Protein AF-A0A067FCY7-F1 (afdb_monomer_lite)

Radius of gyration: 16.48 Å; chains: 1; bounding box: 35×31×39 Å

Secondary structure (DSSP, 8-state):
--------PPPPTTHHHHHHHHHHHTTSS-HHHHHHHHHTTSS-HHHHHHHTSTT-TT---TTTT-TTT-BTTBS--TTGGG-

Organism: Citrus sinensis (NCBI:txid2711)

Foldseek 3Di:
DDDPPDPPDDDDPPCVVCVVVVVVVVPPDDPVNVVVCPVVVVDPPVLVVQCPDPPCVPQPDPQLPDPVQHDPPDSDGPVNVVD

Sequence (83 aa):
MPKVKTNRVQNPEGWELIEPTLRELQKEISMELYEFCLDQGYAVRNLIAKGKQPGYERLCCLRCMQPHDHNFQMHECAECLRT

InterPro domains:
  IPR001748 Pre-mRNA-splicing factor BUD31 [PF01125] (26-74)
  IPR001748 Pre-mRNA-splicing factor BUD31 [PR00322] (30-55)
  IPR001748 Pre-mRNA-spli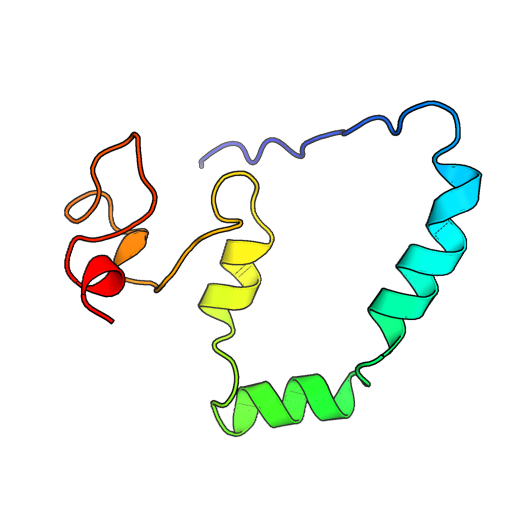cing factor BUD31 [PR00322] (56-81)
  IPR001748 Pre-mRNA-splicing factor BUD31 [PTHR19411] (26-76)

Structure (mmCIF, N/CA/C/O backbone):
data_AF-A0A067FCY7-F1
#
_entry.id   AF-A0A067FCY7-F1
#
loop_
_atom_site.group_PDB
_atom_site.id
_atom_site.type_symbol
_atom_site.label_atom_id
_atom_site.label_alt_id
_atom_site.label_comp_id
_atom_site.label_asym_id
_atom_site.label_entity_id
_atom_site.label_seq_id
_atom_site.pdbx_PDB_ins_code
_atom_site.Cartn_x
_atom_site.Cartn_y
_atom_site.Cartn_z
_atom_site.occupancy
_atom_site.B_iso_or_equiv
_atom_site.auth_seq_id
_atom_site.auth_comp_id
_atom_site.auth_asym_id
_atom_site.auth_atom_id
_atom_site.pdbx_PDB_model_num
ATOM 1 N N . MET A 1 1 ? 15.833 -22.007 -7.385 1.00 34.72 1 MET A N 1
ATOM 2 C CA . MET A 1 1 ? 15.125 -21.186 -6.374 1.00 34.72 1 MET A CA 1
ATOM 3 C C . MET A 1 1 ? 15.839 -19.844 -6.261 1.00 34.72 1 MET A C 1
ATOM 5 O O . MET A 1 1 ? 17.029 -19.857 -5.955 1.00 34.72 1 MET A O 1
ATOM 9 N N . PRO A 1 2 ? 15.197 -18.706 -6.574 1.00 42.22 2 PRO A N 1
ATOM 10 C CA . PRO A 1 2 ? 15.853 -17.406 -6.482 1.00 42.22 2 PRO A CA 1
ATOM 11 C C . PRO A 1 2 ? 16.038 -17.028 -5.007 1.00 42.22 2 PRO A C 1
ATOM 13 O O . PRO A 1 2 ? 15.098 -17.080 -4.217 1.00 42.22 2 PRO A O 1
ATOM 16 N N . LYS A 1 3 ? 17.275 -16.701 -4.620 1.00 38.72 3 LYS A N 1
ATOM 17 C CA . LYS A 1 3 ? 17.630 -16.341 -3.242 1.00 38.72 3 LYS A CA 1
ATOM 18 C C . LYS A 1 3 ? 16.993 -14.990 -2.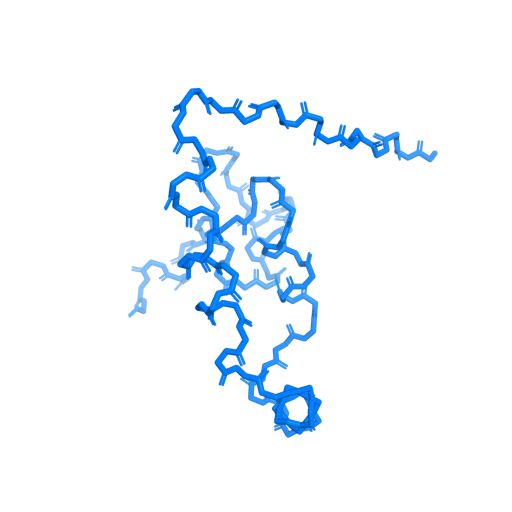903 1.00 38.72 3 LYS A C 1
ATOM 20 O O . LYS A 1 3 ? 17.453 -13.959 -3.388 1.00 38.72 3 LYS A O 1
ATOM 25 N N . VAL A 1 4 ? 15.940 -15.000 -2.087 1.00 50.19 4 VAL A N 1
ATOM 26 C CA . VAL A 1 4 ? 15.313 -13.783 -1.556 1.00 50.19 4 VAL A CA 1
ATOM 27 C C . VAL A 1 4 ? 16.318 -13.113 -0.621 1.00 50.19 4 VAL A C 1
ATOM 29 O O . VAL A 1 4 ? 16.570 -13.592 0.482 1.00 50.19 4 VAL A O 1
ATOM 32 N N . LYS A 1 5 ? 16.948 -12.029 -1.082 1.00 42.81 5 LYS A N 1
ATOM 33 C CA . LYS A 1 5 ? 17.787 -11.181 -0.232 1.00 42.81 5 LYS A CA 1
ATOM 34 C C . LYS A 1 5 ? 16.851 -10.353 0.644 1.00 42.81 5 LYS A C 1
ATOM 36 O O . LYS A 1 5 ? 16.210 -9.430 0.153 1.00 42.81 5 LYS A O 1
ATOM 41 N N . THR A 1 6 ? 16.740 -10.696 1.922 1.00 47.69 6 THR A N 1
ATOM 42 C CA . THR A 1 6 ? 16.090 -9.820 2.896 1.00 47.69 6 THR A CA 1
ATOM 43 C C . THR A 1 6 ? 16.985 -8.599 3.090 1.00 47.69 6 THR A C 1
ATOM 45 O O . THR A 1 6 ? 18.128 -8.709 3.533 1.00 47.69 6 THR A O 1
ATOM 48 N N . ASN A 1 7 ? 16.496 -7.436 2.661 1.00 45.44 7 ASN A N 1
ATOM 49 C CA . ASN A 1 7 ? 17.188 -6.168 2.831 1.00 45.44 7 ASN A CA 1
ATOM 50 C C . ASN A 1 7 ? 17.230 -5.849 4.335 1.00 45.44 7 ASN A C 1
ATOM 52 O O . ASN A 1 7 ? 16.208 -5.514 4.928 1.00 45.44 7 ASN A O 1
ATOM 56 N N . ARG A 1 8 ? 18.390 -6.037 4.974 1.00 51.62 8 ARG A N 1
ATOM 57 C CA . ARG A 1 8 ? 18.623 -5.658 6.373 1.00 51.62 8 ARG A CA 1
ATOM 58 C C . ARG A 1 8 ? 18.960 -4.169 6.403 1.00 51.62 8 ARG A C 1
ATOM 60 O O . ARG A 1 8 ? 20.119 -3.811 6.591 1.00 51.62 8 ARG A O 1
ATOM 67 N N . VAL A 1 9 ? 17.974 -3.319 6.125 1.00 62.69 9 VAL A N 1
ATOM 68 C CA . VAL A 1 9 ? 18.152 -1.867 6.236 1.00 62.69 9 VAL A CA 1
ATOM 69 C C . VAL A 1 9 ? 18.464 -1.562 7.699 1.00 62.69 9 VAL A C 1
ATOM 71 O O . VAL A 1 9 ? 17.677 -1.905 8.580 1.00 62.69 9 VAL A O 1
ATOM 74 N N . GLN A 1 10 ? 19.639 -0.991 7.964 1.00 56.72 10 GLN A N 1
ATOM 75 C CA . GLN A 1 10 ? 19.923 -0.392 9.262 1.00 56.72 10 GLN A CA 1
ATOM 76 C C . GLN A 1 10 ? 19.365 1.024 9.256 1.00 56.72 10 GLN A C 1
ATOM 78 O O . GLN A 1 10 ? 19.603 1.782 8.315 1.00 56.72 10 GLN A O 1
ATOM 83 N N . ASN A 1 11 ? 18.584 1.348 10.279 1.00 74.38 11 ASN A N 1
ATOM 84 C CA . ASN A 1 11 ? 17.946 2.649 10.372 1.00 74.38 11 ASN A CA 1
ATOM 85 C C . ASN A 1 11 ? 18.985 3.724 10.750 1.00 74.38 11 ASN A C 1
ATOM 87 O O . ASN A 1 11 ? 19.873 3.441 11.558 1.00 74.38 11 ASN A O 1
ATOM 91 N N . PRO A 1 12 ? 18.901 4.932 10.168 1.00 84.12 12 PRO A N 1
ATOM 92 C CA . PRO A 1 12 ? 19.821 6.030 10.460 1.00 84.12 12 PRO A CA 1
ATOM 93 C C . PRO A 1 12 ? 19.583 6.646 11.852 1.00 84.12 12 PRO A C 1
ATOM 95 O O . PRO A 1 12 ? 18.553 6.409 12.487 1.00 84.12 12 PRO A O 1
ATOM 98 N N . GLU A 1 13 ? 20.531 7.467 12.316 1.00 84.81 13 GLU A N 1
ATOM 99 C CA . GLU A 1 13 ? 20.404 8.239 13.560 1.00 84.81 13 GLU A CA 1
ATOM 100 C C . GLU A 1 13 ? 19.127 9.105 13.546 1.00 84.81 13 GLU A C 1
ATOM 102 O O . GLU A 1 13 ? 18.777 9.698 12.526 1.00 84.81 13 GLU A O 1
ATOM 107 N N . GLY A 1 14 ? 18.403 9.149 14.670 1.00 80.69 14 GLY A N 1
ATOM 108 C CA . GLY A 1 14 ? 17.140 9.889 14.791 1.00 80.69 14 GLY A CA 1
ATOM 109 C C . GLY A 1 14 ? 15.890 9.147 14.296 1.00 80.69 14 GLY A C 1
ATOM 110 O O . GLY A 1 14 ? 14.790 9.686 14.406 1.00 80.69 14 GLY A O 1
ATOM 111 N N . TRP A 1 15 ? 16.011 7.904 13.811 1.00 80.19 15 TRP A N 1
ATOM 112 C CA . TRP A 1 15 ? 14.864 7.076 13.405 1.00 80.19 15 TRP A CA 1
ATOM 113 C C . TRP A 1 15 ? 13.836 6.855 14.527 1.00 80.19 15 TRP A C 1
ATOM 115 O O . TRP A 1 15 ? 12.632 6.861 14.278 1.00 80.19 15 TRP A O 1
ATOM 125 N N . GLU A 1 16 ? 14.298 6.729 15.772 1.00 82.62 16 GLU A N 1
ATOM 126 C CA . GLU A 1 16 ? 13.445 6.544 16.956 1.00 82.62 16 GLU A CA 1
ATOM 127 C C . GLU A 1 16 ? 12.472 7.717 17.185 1.00 82.62 16 GLU A C 1
ATOM 129 O O . GLU A 1 16 ? 11.424 7.532 17.797 1.00 82.62 16 GLU A O 1
ATOM 134 N N . LEU A 1 17 ? 12.774 8.914 16.663 1.00 85.88 17 LEU A N 1
ATOM 135 C CA . LEU A 1 17 ? 11.921 10.102 16.806 1.00 85.88 17 LEU A CA 1
ATOM 136 C C . LEU A 1 17 ? 10.721 10.087 15.852 1.00 85.88 17 LEU A C 1
ATOM 138 O O . LEU A 1 17 ? 9.671 10.636 16.174 1.00 85.88 17 LEU A O 1
ATOM 142 N N . ILE A 1 18 ? 10.877 9.476 14.674 1.00 81.62 18 ILE A N 1
ATOM 143 C CA . ILE A 1 18 ? 9.832 9.410 13.638 1.00 81.62 18 ILE A CA 1
ATOM 144 C C . ILE A 1 18 ? 9.059 8.093 13.676 1.00 81.62 18 ILE A C 1
ATOM 146 O O . ILE A 1 18 ? 7.942 8.007 13.168 1.00 81.62 18 ILE A O 1
ATOM 150 N N . GLU A 1 19 ? 9.647 7.058 14.272 1.00 79.31 19 GLU A N 1
ATOM 151 C CA . GLU A 1 19 ? 9.063 5.728 14.357 1.00 79.31 19 GLU A CA 1
ATOM 152 C C . GLU A 1 19 ? 7.667 5.708 15.017 1.00 79.31 19 GLU A C 1
ATOM 154 O O . GLU A 1 19 ? 6.786 5.052 14.454 1.00 79.31 19 GLU A O 1
ATOM 159 N N . PRO A 1 20 ? 7.398 6.424 16.130 1.00 84.00 20 PRO A N 1
ATOM 160 C CA . PRO A 1 20 ? 6.058 6.491 16.716 1.00 84.00 20 PRO A CA 1
ATOM 161 C C . PRO A 1 20 ? 5.018 7.043 15.735 1.00 84.00 20 PRO A C 1
ATOM 163 O O . PRO A 1 20 ? 3.997 6.398 15.501 1.00 84.00 20 PRO A O 1
ATOM 166 N N . THR A 1 21 ? 5.327 8.157 15.069 1.00 81.38 21 THR A N 1
ATOM 167 C CA . THR A 1 21 ? 4.455 8.794 14.072 1.00 81.38 21 THR A CA 1
ATOM 168 C C . THR A 1 21 ? 4.187 7.872 12.884 1.00 81.38 21 THR A C 1
ATOM 170 O O . THR A 1 21 ? 3.055 7.736 12.428 1.00 81.38 21 THR A O 1
ATOM 173 N N . LEU A 1 22 ? 5.216 7.181 12.385 1.00 74.94 22 LEU A N 1
ATOM 174 C CA . LEU A 1 22 ? 5.064 6.226 11.286 1.00 74.94 22 LEU A CA 1
ATOM 175 C C . LEU A 1 22 ? 4.216 5.010 11.687 1.00 74.94 22 LEU A C 1
ATOM 177 O O . LEU A 1 22 ? 3.440 4.508 10.873 1.00 74.94 22 LEU A O 1
ATOM 181 N N . ARG A 1 23 ? 4.335 4.534 12.933 1.00 74.25 23 ARG A N 1
ATOM 182 C CA . ARG A 1 23 ? 3.508 3.439 13.467 1.00 74.25 23 ARG A CA 1
ATOM 183 C C . ARG A 1 23 ? 2.052 3.851 13.655 1.00 74.25 23 ARG A C 1
ATOM 185 O O . ARG A 1 23 ? 1.180 3.006 13.480 1.00 74.25 23 ARG A O 1
ATOM 192 N N . GLU A 1 24 ? 1.791 5.098 14.028 1.00 72.81 24 GLU A N 1
ATOM 193 C CA . GLU A 1 24 ? 0.435 5.649 14.124 1.00 72.81 24 GLU A CA 1
ATOM 194 C C . GLU A 1 24 ? -0.207 5.745 12.737 1.00 72.81 24 GLU A C 1
ATOM 196 O O . GLU A 1 24 ? -1.268 5.167 12.523 1.00 72.81 24 GLU A O 1
ATOM 201 N N . LEU A 1 25 ? 0.505 6.306 11.755 1.00 66.12 25 LEU A N 1
ATOM 202 C CA . LEU A 1 25 ? 0.032 6.409 10.368 1.00 66.12 25 LEU A CA 1
ATOM 203 C C . LEU A 1 25 ? -0.237 5.044 9.705 1.00 66.12 25 LEU A C 1
ATOM 205 O O . LEU A 1 25 ? -1.124 4.922 8.863 1.00 66.12 25 LEU A O 1
ATOM 209 N N . GLN A 1 26 ? 0.501 3.992 10.075 1.00 65.44 26 GLN A N 1
ATOM 210 C CA . GLN A 1 26 ? 0.241 2.632 9.581 1.00 65.44 26 GLN A CA 1
ATOM 211 C C . GLN A 1 26 ? -1.052 2.010 10.130 1.00 65.44 26 GLN A C 1
ATOM 213 O O . GLN A 1 26 ? -1.551 1.050 9.542 1.00 65.44 26 GLN A O 1
ATOM 218 N N . LYS A 1 27 ? -1.584 2.515 11.249 1.00 69.44 27 LYS A N 1
ATOM 219 C CA . LYS A 1 27 ? -2.761 1.957 11.935 1.00 69.44 27 LYS A CA 1
ATOM 220 C C . LYS A 1 27 ? -4.090 2.578 11.501 1.00 69.44 27 LYS A C 1
ATOM 222 O O . LYS A 1 27 ? -5.126 2.154 12.000 1.00 69.44 27 LYS A O 1
ATOM 227 N N . GLU A 1 28 ? -4.077 3.534 10.576 1.00 76.75 28 GLU A N 1
ATOM 228 C CA . GLU A 1 28 ? -5.272 4.268 10.122 1.00 76.75 28 GLU A CA 1
ATOM 229 C C . GLU A 1 28 ? -6.334 3.374 9.455 1.00 76.75 28 GLU A C 1
ATOM 231 O O . GLU A 1 28 ? -7.514 3.711 9.407 1.00 76.75 28 GLU A O 1
ATOM 236 N N . ILE A 1 29 ? -5.933 2.203 8.959 1.00 81.00 29 ILE A N 1
ATOM 237 C CA . ILE A 1 29 ? -6.822 1.218 8.344 1.00 81.00 29 ILE A CA 1
ATOM 238 C C . ILE A 1 29 ? -6.980 0.004 9.263 1.00 81.00 29 ILE A C 1
ATOM 240 O O . ILE A 1 29 ? -6.013 -0.696 9.570 1.00 81.00 29 ILE A O 1
ATOM 244 N N . SER A 1 30 ? -8.222 -0.281 9.666 1.00 86.75 30 SER A N 1
ATOM 245 C CA . SER A 1 30 ? -8.543 -1.519 10.375 1.00 86.75 30 SER A CA 1
ATOM 246 C C . SER A 1 30 ? -8.345 -2.732 9.461 1.00 86.75 30 SER A C 1
ATOM 248 O O . SER A 1 30 ? -8.548 -2.668 8.246 1.00 86.75 30 SER A O 1
ATOM 250 N N . MET A 1 31 ? -7.957 -3.866 10.048 1.00 83.88 31 MET A N 1
ATOM 251 C CA . MET A 1 31 ? -7.765 -5.113 9.299 1.00 83.88 31 MET A CA 1
ATOM 252 C C . MET A 1 31 ? -9.060 -5.569 8.609 1.00 83.88 31 MET A C 1
ATOM 254 O O . MET A 1 31 ? -9.019 -6.033 7.476 1.00 83.88 31 MET A O 1
ATOM 258 N N . GLU A 1 32 ? -10.206 -5.341 9.252 1.00 84.62 32 GLU A N 1
ATOM 259 C CA . GLU A 1 32 ? -11.532 -5.628 8.695 1.00 84.62 32 GLU A CA 1
ATOM 260 C C . GLU A 1 32 ? -11.820 -4.798 7.434 1.00 84.62 32 GLU A C 1
ATOM 262 O O . GLU A 1 32 ? -12.263 -5.335 6.420 1.00 84.62 32 GLU A O 1
ATOM 267 N N . LEU A 1 33 ? -11.510 -3.494 7.457 1.00 84.88 33 LEU A N 1
ATOM 268 C CA . LEU A 1 33 ? -11.673 -2.622 6.291 1.00 84.88 33 LEU A CA 1
ATOM 269 C C . LEU A 1 33 ? -10.716 -3.017 5.161 1.00 84.88 33 LEU A C 1
ATOM 271 O O . LEU A 1 33 ? -11.086 -2.979 3.989 1.00 84.88 33 LEU A O 1
ATOM 275 N N . TYR A 1 34 ? -9.493 -3.425 5.503 1.00 85.25 34 TYR A N 1
ATOM 276 C CA . TYR A 1 34 ? -8.525 -3.919 4.529 1.00 85.25 34 TYR A CA 1
ATOM 277 C C . TYR A 1 34 ? -9.022 -5.173 3.805 1.00 85.25 34 TYR A C 1
ATOM 279 O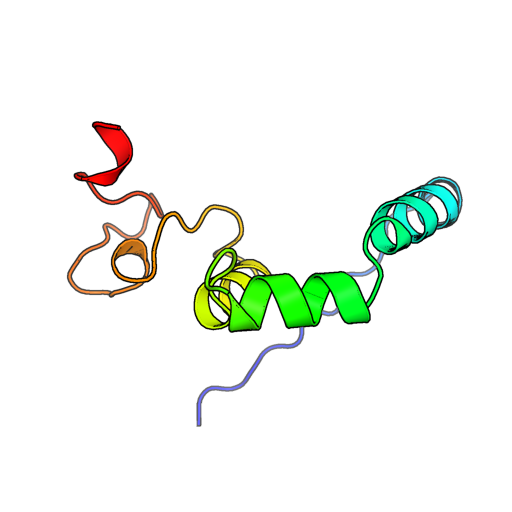 O . TYR A 1 34 ? -8.964 -5.227 2.577 1.00 85.25 34 TYR A O 1
ATOM 287 N N . GLU A 1 35 ? -9.541 -6.159 4.536 1.00 86.88 35 GLU A N 1
ATOM 288 C CA . GLU A 1 35 ? -10.099 -7.383 3.952 1.00 86.88 35 GLU A CA 1
ATOM 289 C C . GLU A 1 35 ? -11.338 -7.093 3.099 1.00 86.88 35 GLU A C 1
ATOM 291 O O . GLU A 1 35 ? -11.405 -7.551 1.958 1.00 86.88 35 GLU A O 1
ATOM 296 N N . PHE A 1 36 ? -12.243 -6.231 3.570 1.00 88.94 36 PHE A N 1
ATOM 297 C CA . PHE A 1 36 ? -13.396 -5.781 2.787 1.00 88.94 36 PHE A CA 1
ATOM 298 C C . PHE A 1 36 ? -12.983 -5.133 1.455 1.00 88.94 36 PHE A C 1
ATOM 300 O O . PHE A 1 36 ? -13.527 -5.465 0.401 1.00 88.94 36 PHE A O 1
ATOM 307 N N . CYS A 1 37 ? -11.988 -4.241 1.471 1.00 85.56 37 CYS A N 1
ATOM 308 C CA . CYS A 1 37 ? -11.476 -3.603 0.257 1.00 85.56 37 CYS A CA 1
ATOM 309 C C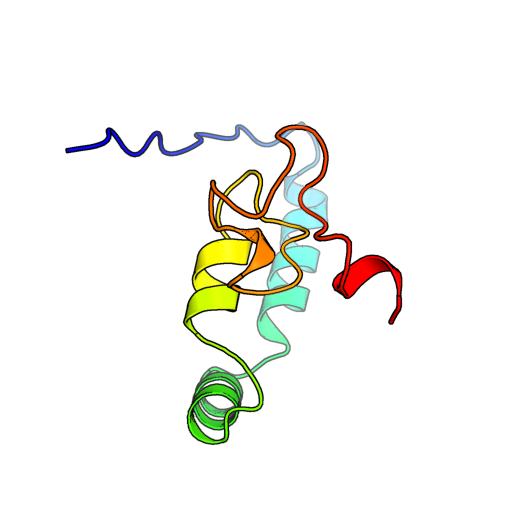 . CYS A 1 37 ? -10.871 -4.608 -0.736 1.00 85.56 37 CYS A C 1
ATOM 311 O O . CYS A 1 37 ? -10.955 -4.396 -1.948 1.00 85.56 37 CYS A O 1
ATOM 313 N N . LEU A 1 38 ? -10.268 -5.695 -0.246 1.00 85.56 38 LEU A N 1
ATOM 314 C CA . LEU A 1 38 ? -9.757 -6.770 -1.097 1.00 85.56 38 LEU A CA 1
ATOM 315 C C . LEU A 1 38 ? -10.894 -7.597 -1.707 1.00 85.56 38 LEU A C 1
ATOM 317 O O . LEU A 1 38 ? -10.838 -7.898 -2.898 1.00 85.56 38 LEU A O 1
ATOM 321 N N . ASP A 1 39 ? -11.919 -7.932 -0.924 1.00 87.88 39 ASP A N 1
ATOM 322 C CA . ASP A 1 39 ? -13.038 -8.769 -1.371 1.00 87.88 39 ASP A CA 1
ATOM 323 C C . ASP A 1 39 ? -13.953 -8.042 -2.360 1.00 87.88 39 ASP A C 1
ATOM 325 O O . ASP A 1 39 ? -14.430 -8.637 -3.324 1.00 87.88 39 ASP A O 1
ATOM 329 N N . GLN A 1 40 ? -14.154 -6.736 -2.168 1.00 89.00 40 GLN A N 1
ATOM 330 C CA . GLN A 1 40 ? -14.895 -5.893 -3.110 1.00 89.00 40 GLN A CA 1
ATOM 331 C C . GLN A 1 40 ? -14.084 -5.512 -4.359 1.00 89.00 40 GLN A C 1
ATOM 333 O O . GLN A 1 40 ? -14.612 -4.876 -5.268 1.00 89.00 40 GLN A O 1
ATOM 338 N N . GLY A 1 41 ? -12.798 -5.871 -4.419 1.00 81.56 41 GLY A N 1
ATOM 339 C CA . GLY A 1 41 ? -11.931 -5.549 -5.553 1.00 81.56 41 GLY A CA 1
ATOM 340 C C . GLY A 1 41 ? -11.502 -4.080 -5.630 1.00 81.56 41 GLY A C 1
ATOM 341 O O . GLY A 1 41 ? -10.923 -3.678 -6.638 1.00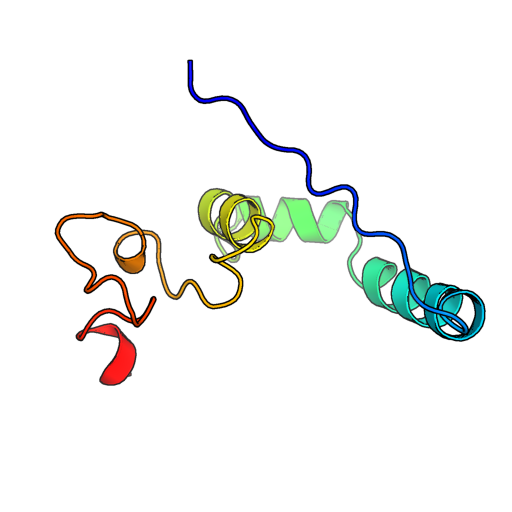 81.56 41 GLY A O 1
ATOM 342 N N . TYR A 1 42 ? -11.719 -3.286 -4.575 1.00 80.94 42 TYR A N 1
ATOM 343 C CA . TYR A 1 42 ? -11.181 -1.923 -4.470 1.00 80.94 42 TYR A CA 1
ATOM 344 C C . TYR A 1 42 ? -9.652 -1.911 -4.378 1.00 80.94 42 TYR A C 1
ATOM 346 O O . TYR A 1 42 ? -9.015 -0.911 -4.704 1.00 80.94 42 TYR A O 1
ATOM 354 N N . ALA A 1 43 ? -9.049 -3.024 -3.957 1.00 81.81 43 ALA A N 1
ATOM 355 C CA . ALA A 1 43 ? -7.609 -3.188 -3.902 1.00 81.81 43 ALA A CA 1
ATOM 356 C C . ALA A 1 43 ? -7.160 -4.541 -4.472 1.00 81.81 43 ALA A C 1
ATOM 358 O O . ALA A 1 43 ? -7.753 -5.587 -4.218 1.00 81.81 43 ALA A O 1
ATOM 359 N N . VAL A 1 44 ? -6.052 -4.538 -5.221 1.00 85.31 44 VAL A N 1
ATOM 360 C CA . VAL A 1 44 ? -5.504 -5.751 -5.841 1.00 85.31 44 VAL A CA 1
ATOM 361 C C . VAL A 1 44 ? -4.403 -6.334 -4.959 1.00 85.31 44 VAL A C 1
ATOM 363 O O . VAL A 1 44 ? -3.300 -5.788 -4.871 1.00 85.31 44 VAL A O 1
ATOM 366 N N . ARG A 1 45 ? -4.666 -7.503 -4.363 1.00 84.44 45 ARG A N 1
ATOM 367 C CA . ARG A 1 45 ? -3.736 -8.218 -3.463 1.00 84.44 45 ARG A CA 1
ATOM 368 C C . ARG A 1 45 ? -2.332 -8.381 -4.056 1.00 84.44 45 ARG A C 1
ATOM 370 O O . ARG A 1 45 ? -1.337 -8.173 -3.365 1.00 84.44 45 ARG A O 1
ATOM 377 N N . ASN A 1 46 ? -2.254 -8.711 -5.345 1.00 83.00 46 ASN A N 1
ATOM 378 C CA . ASN A 1 46 ? -0.986 -8.907 -6.050 1.00 83.00 46 ASN A CA 1
ATOM 379 C C . ASN A 1 46 ? -0.191 -7.602 -6.199 1.00 83.00 46 ASN A C 1
ATOM 381 O O . ASN A 1 46 ? 1.028 -7.624 -6.044 1.00 83.00 46 ASN A O 1
ATOM 385 N N . LEU A 1 47 ? -0.863 -6.472 -6.449 1.00 82.94 47 LEU A N 1
ATOM 386 C CA . LEU A 1 47 ? -0.206 -5.165 -6.520 1.00 82.94 47 LEU A CA 1
ATOM 387 C C . LEU A 1 47 ? 0.283 -4.719 -5.147 1.00 82.94 47 LEU A C 1
ATOM 389 O O . LEU A 1 47 ? 1.424 -4.291 -5.036 1.00 82.94 47 LEU A O 1
ATOM 393 N N . ILE A 1 48 ? -0.512 -4.913 -4.092 1.00 85.50 48 ILE A N 1
ATOM 394 C CA . ILE A 1 48 ? -0.090 -4.594 -2.720 1.00 85.50 48 ILE A CA 1
ATOM 395 C C . ILE A 1 48 ? 1.127 -5.432 -2.311 1.00 85.50 48 ILE A C 1
ATOM 397 O O . ILE A 1 48 ? 2.089 -4.908 -1.751 1.00 85.50 48 ILE A O 1
ATOM 401 N N . ALA A 1 49 ? 1.117 -6.736 -2.601 1.00 86.25 49 ALA A N 1
ATOM 402 C CA . ALA A 1 49 ? 2.248 -7.611 -2.305 1.00 86.25 49 ALA A CA 1
ATOM 403 C C . ALA A 1 49 ? 3.514 -7.194 -3.069 1.00 86.25 49 ALA A C 1
ATOM 405 O O . ALA A 1 49 ? 4.614 -7.264 -2.519 1.00 86.25 49 ALA A O 1
ATOM 406 N N . LYS A 1 50 ? 3.363 -6.745 -4.322 1.00 83.12 50 LYS A N 1
ATOM 407 C CA . LYS A 1 50 ? 4.474 -6.273 -5.153 1.00 83.12 50 LYS A CA 1
ATOM 408 C C . LYS A 1 50 ? 4.990 -4.900 -4.753 1.00 83.12 50 LYS A C 1
ATOM 410 O O . LYS A 1 50 ? 6.198 -4.762 -4.647 1.00 83.12 50 LYS A O 1
ATOM 415 N N . GLY A 1 51 ? 4.124 -3.946 -4.429 1.00 80.19 51 GLY A N 1
ATOM 416 C CA . GLY A 1 51 ? 4.523 -2.610 -3.975 1.00 80.19 51 GLY A CA 1
ATOM 417 C C . GLY A 1 51 ? 5.315 -2.609 -2.662 1.00 80.19 51 GLY A C 1
ATOM 418 O O . GLY A 1 51 ? 6.033 -1.659 -2.381 1.00 80.19 51 GLY A O 1
ATOM 419 N N . LYS A 1 52 ? 5.243 -3.693 -1.873 1.00 83.25 52 LYS A N 1
ATOM 420 C CA . LYS A 1 52 ? 6.090 -3.908 -0.684 1.00 83.25 52 LYS A CA 1
ATOM 421 C C . LYS A 1 52 ? 7.507 -4.405 -1.011 1.00 83.25 52 LYS A C 1
ATOM 423 O O . LYS A 1 52 ? 8.335 -4.497 -0.107 1.00 83.25 52 LYS A O 1
ATOM 428 N N . GLN A 1 53 ? 7.788 -4.793 -2.257 1.00 78.25 53 GLN A N 1
ATOM 429 C CA . GLN A 1 53 ? 9.110 -5.257 -2.682 1.00 78.25 53 GLN A CA 1
ATOM 430 C C . GLN A 1 53 ? 9.976 -4.064 -3.111 1.00 78.25 53 GLN A C 1
ATOM 432 O O . GLN A 1 53 ? 9.480 -3.196 -3.830 1.00 78.25 53 GLN A O 1
ATOM 437 N N . PRO A 1 54 ? 11.268 -4.033 -2.731 1.00 76.69 54 PRO A N 1
ATOM 438 C CA . PRO A 1 54 ? 12.161 -2.964 -3.158 1.00 76.69 54 PRO A CA 1
ATOM 439 C C . PRO A 1 54 ? 12.290 -2.956 -4.687 1.00 76.69 54 PRO A C 1
ATOM 441 O O . PRO A 1 54 ? 12.481 -4.016 -5.294 1.00 76.69 54 PRO A O 1
ATOM 444 N N . GLY A 1 55 ? 12.187 -1.777 -5.297 1.00 75.19 55 GLY A N 1
ATOM 445 C CA . GLY A 1 55 ? 12.202 -1.582 -6.751 1.00 75.19 55 GLY A CA 1
ATOM 446 C C . GLY A 1 55 ? 10.832 -1.673 -7.436 1.00 75.19 55 GLY A C 1
ATOM 447 O O . GLY A 1 55 ? 10.763 -1.565 -8.656 1.00 75.19 55 GLY A O 1
ATOM 448 N N . TYR A 1 56 ? 9.742 -1.872 -6.689 1.00 78.62 56 TYR A N 1
ATOM 449 C CA . TYR A 1 56 ? 8.366 -1.889 -7.211 1.00 78.62 56 TYR A CA 1
ATOM 450 C C . TYR A 1 56 ? 7.469 -0.839 -6.541 1.00 78.62 56 TYR A C 1
ATOM 452 O O . TYR A 1 56 ? 6.247 -0.889 -6.676 1.00 78.62 56 TYR A O 1
ATOM 460 N N . GLU A 1 57 ? 8.058 0.135 -5.844 1.00 79.69 57 GLU A N 1
ATOM 461 C CA . GLU A 1 57 ? 7.347 1.167 -5.079 1.00 79.69 57 GLU A CA 1
ATOM 462 C C . GLU A 1 57 ? 6.448 2.043 -5.966 1.00 79.69 57 GLU A C 1
ATOM 464 O O . GLU A 1 57 ? 5.491 2.641 -5.482 1.00 79.69 57 GLU A O 1
ATOM 469 N N . ARG A 1 58 ? 6.748 2.113 -7.270 1.00 73.94 58 ARG A N 1
ATOM 470 C CA . ARG A 1 58 ? 6.021 2.909 -8.273 1.00 73.94 58 ARG A CA 1
ATOM 471 C C . ARG A 1 58 ? 5.272 2.055 -9.298 1.00 73.94 58 ARG A C 1
ATOM 473 O O . ARG A 1 58 ? 4.958 2.532 -10.383 1.00 73.94 58 ARG A O 1
ATOM 480 N N . LEU A 1 59 ? 5.029 0.777 -9.000 1.00 77.19 59 LEU A N 1
ATOM 481 C CA . LEU A 1 59 ? 4.397 -0.129 -9.954 1.00 77.19 59 LEU A CA 1
ATOM 482 C C . LEU A 1 59 ? 2.946 0.291 -10.247 1.00 77.19 59 LEU A C 1
ATOM 484 O O . LEU A 1 59 ? 2.073 0.163 -9.393 1.00 77.19 59 LEU A O 1
ATOM 488 N N . CYS A 1 60 ? 2.693 0.708 -11.487 1.00 76.75 60 CYS A N 1
ATOM 489 C CA . CYS A 1 60 ? 1.374 1.114 -11.976 1.00 76.75 60 CYS A CA 1
ATOM 490 C C . CYS A 1 60 ? 0.351 -0.026 -12.041 1.00 76.75 60 CYS A C 1
ATOM 492 O O . CYS A 1 60 ? -0.789 0.105 -11.601 1.00 76.75 60 CYS A O 1
ATOM 494 N N . CYS A 1 61 ? 0.740 -1.153 -12.637 1.00 77.25 61 CYS A N 1
ATOM 495 C CA . CYS A 1 61 ? -0.133 -2.304 -12.830 1.00 77.25 61 CYS A CA 1
ATOM 496 C C . CYS A 1 61 ? 0.675 -3.601 -12.983 1.00 77.25 61 CYS A C 1
ATOM 498 O O . CYS A 1 61 ? 1.890 -3.586 -13.178 1.00 77.25 61 CYS A O 1
ATOM 500 N N . LEU A 1 62 ? -0.004 -4.753 -12.938 1.00 77.69 62 LEU A N 1
ATOM 501 C CA . LEU A 1 62 ? 0.646 -6.066 -13.074 1.00 77.69 62 LEU A CA 1
ATOM 502 C C . LEU A 1 62 ? 1.221 -6.312 -14.478 1.00 77.69 62 LEU A C 1
ATOM 504 O O . LEU A 1 62 ? 2.037 -7.214 -14.651 1.00 77.69 62 LEU A O 1
ATOM 508 N N . ARG A 1 63 ? 0.818 -5.522 -15.478 1.00 75.88 63 ARG A N 1
ATOM 509 C CA . ARG A 1 63 ? 1.416 -5.560 -16.816 1.00 75.88 63 ARG A CA 1
ATOM 510 C C . ARG A 1 63 ? 2.769 -4.837 -16.835 1.00 75.88 63 ARG A C 1
ATOM 512 O O . ARG A 1 63 ? 3.721 -5.376 -17.381 1.00 75.88 63 ARG A O 1
ATOM 519 N N . CYS A 1 64 ? 2.903 -3.721 -16.105 1.00 74.31 64 CYS A N 1
ATOM 520 C CA . CYS A 1 64 ? 4.156 -2.956 -15.970 1.00 74.31 64 CYS A CA 1
ATOM 521 C C . CYS A 1 64 ? 5.326 -3.775 -15.367 1.00 74.31 64 CYS A C 1
ATOM 523 O O . CYS A 1 64 ? 6.483 -3.397 -15.522 1.00 74.31 64 CYS A O 1
ATOM 525 N N . MET A 1 65 ? 5.054 -4.886 -14.664 1.00 73.25 65 MET A N 1
ATOM 526 C CA . MET A 1 65 ? 6.100 -5.768 -14.112 1.00 73.25 65 MET A CA 1
ATOM 527 C C . MET A 1 65 ? 6.552 -6.879 -15.070 1.00 73.25 65 MET A C 1
ATOM 529 O O . MET A 1 65 ? 7.462 -7.632 -14.723 1.00 73.25 65 MET A O 1
ATOM 533 N N . GLN A 1 66 ? 5.906 -7.053 -16.224 1.00 75.88 66 GLN A N 1
ATOM 534 C CA . GLN A 1 6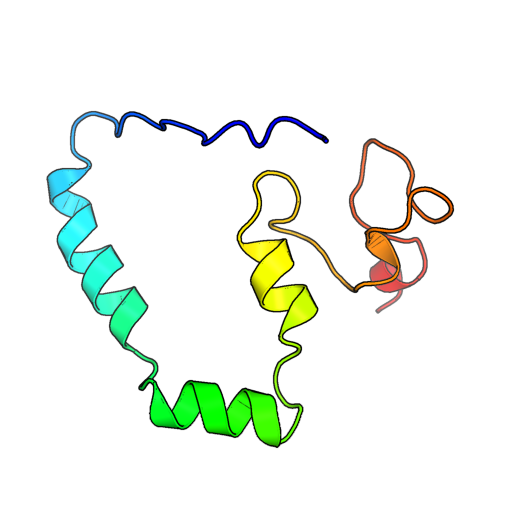6 ? 6.284 -8.119 -17.145 1.00 75.88 66 GLN A CA 1
ATOM 535 C C . GLN A 1 66 ? 7.570 -7.736 -17.896 1.00 75.88 66 GLN A C 1
ATOM 537 O O . GLN A 1 66 ? 7.623 -6.653 -18.473 1.00 75.88 66 GLN A O 1
ATOM 542 N N . PRO A 1 67 ? 8.593 -8.616 -17.952 1.00 71.06 67 PRO A N 1
ATOM 543 C CA . PRO A 1 67 ? 9.877 -8.306 -18.591 1.00 71.06 67 PRO A CA 1
ATOM 544 C C . PRO A 1 67 ? 9.782 -7.956 -20.077 1.00 71.06 67 PRO A C 1
ATOM 546 O O . PRO A 1 67 ? 10.667 -7.298 -20.611 1.00 71.06 67 PRO A O 1
ATOM 549 N N . HIS A 1 68 ? 8.724 -8.429 -20.737 1.00 71.00 68 HIS A N 1
ATOM 550 C CA . HIS A 1 68 ? 8.434 -8.152 -22.139 1.00 71.00 68 HIS A CA 1
ATOM 551 C C . HIS A 1 68 ? 7.923 -6.718 -22.362 1.00 71.00 68 HIS A C 1
ATOM 553 O O . HIS A 1 68 ? 8.173 -6.138 -23.413 1.00 71.00 68 HIS A O 1
ATOM 559 N N . ASP A 1 69 ? 7.250 -6.137 -21.364 1.00 62.47 69 ASP A N 1
ATOM 560 C CA . ASP A 1 69 ? 6.495 -4.887 -21.499 1.00 62.47 69 ASP A CA 1
ATOM 561 C C . ASP A 1 69 ? 7.187 -3.686 -20.815 1.00 62.47 69 ASP A C 1
ATOM 563 O O . ASP A 1 69 ? 6.613 -2.595 -20.771 1.00 62.47 69 ASP A O 1
ATOM 567 N N . HIS A 1 70 ? 8.411 -3.854 -20.285 1.00 59.78 70 HIS A N 1
ATOM 568 C CA . HIS A 1 70 ? 9.164 -2.793 -19.598 1.00 59.78 70 HIS A CA 1
ATOM 569 C C . HIS A 1 70 ? 10.563 -2.536 -20.200 1.00 59.78 70 HIS A C 1
ATOM 571 O O . HIS A 1 70 ? 11.297 -3.467 -20.537 1.00 59.78 70 HIS A O 1
ATOM 577 N N . ASN A 1 71 ? 10.993 -1.269 -20.250 1.00 53.91 71 ASN A N 1
ATOM 578 C CA . ASN A 1 71 ? 12.408 -0.912 -20.407 1.00 53.91 71 ASN A CA 1
ATOM 579 C C . ASN A 1 71 ? 13.018 -0.748 -19.010 1.00 53.91 71 ASN A C 1
ATOM 581 O O . ASN A 1 71 ? 12.494 0.002 -18.193 1.00 53.91 71 ASN A O 1
ATOM 585 N N . PHE A 1 72 ? 14.136 -1.429 -18.747 1.00 50.16 72 PHE A N 1
ATOM 586 C CA . PHE A 1 72 ? 14.785 -1.636 -17.434 1.00 50.16 72 PHE A CA 1
ATOM 587 C C . PHE A 1 72 ? 15.080 -0.376 -16.580 1.00 50.16 72 PHE A C 1
ATOM 589 O O . PHE A 1 72 ? 15.560 -0.503 -15.457 1.00 50.16 72 PHE A O 1
ATOM 596 N N . GLN A 1 73 ? 14.840 0.829 -17.099 1.00 53.81 73 GLN A N 1
ATOM 597 C CA . GLN A 1 73 ? 15.125 2.115 -16.453 1.00 53.81 73 GLN A CA 1
ATOM 598 C C . GLN A 1 73 ? 13.877 2.891 -16.007 1.00 53.81 73 GLN A C 1
ATOM 600 O O . GLN A 1 73 ? 14.018 3.837 -15.236 1.00 53.81 73 GLN A O 1
ATOM 605 N N . MET A 1 74 ? 12.670 2.494 -16.421 1.00 52.38 74 MET A N 1
ATOM 606 C CA . MET A 1 74 ? 11.421 3.085 -15.936 1.00 52.38 74 MET A CA 1
ATOM 607 C C . MET A 1 74 ? 10.371 1.995 -15.740 1.00 52.38 74 MET A C 1
ATOM 609 O O . MET A 1 74 ? 9.954 1.336 -16.687 1.00 52.38 74 MET A O 1
ATOM 613 N N . HIS A 1 75 ? 9.910 1.829 -14.502 1.00 58.62 75 HIS A N 1
ATOM 614 C CA . HIS A 1 75 ? 8.774 0.970 -14.156 1.00 58.62 75 HIS A CA 1
ATOM 615 C C . HIS A 1 75 ? 7.426 1.610 -14.555 1.00 58.62 75 HIS A C 1
ATOM 617 O O . HIS A 1 75 ? 6.441 1.495 -13.832 1.00 58.62 75 HIS A O 1
ATOM 623 N N . GLU A 1 76 ? 7.386 2.288 -15.703 1.00 53.41 76 GLU A N 1
ATOM 624 C CA . GLU A 1 76 ? 6.197 2.883 -16.312 1.00 53.41 76 GLU A CA 1
ATOM 625 C C . GLU A 1 76 ? 6.043 2.297 -17.717 1.00 53.41 76 GLU A C 1
ATOM 627 O O . GLU A 1 76 ? 6.949 2.392 -18.547 1.00 53.41 76 GLU A O 1
ATOM 632 N N . CYS A 1 77 ? 4.903 1.663 -18.002 1.00 53.62 77 CYS A N 1
ATOM 633 C CA . CYS A 1 77 ? 4.587 1.269 -19.372 1.00 53.62 77 CYS A CA 1
ATOM 634 C C . CYS A 1 77 ? 4.048 2.485 -20.151 1.00 53.62 77 CYS A C 1
ATOM 636 O O . CYS A 1 77 ? 3.394 3.362 -19.586 1.00 53.62 77 CYS A O 1
ATOM 638 N N . ALA A 1 78 ? 4.263 2.522 -21.471 1.00 56.38 78 ALA A N 1
ATOM 639 C CA . ALA A 1 78 ? 3.794 3.606 -22.351 1.00 56.38 78 ALA A CA 1
ATOM 640 C C . ALA A 1 78 ? 2.257 3.795 -22.369 1.00 56.38 78 ALA A C 1
ATOM 642 O O . ALA A 1 78 ? 1.737 4.762 -22.932 1.00 56.38 78 ALA A O 1
ATOM 643 N N . GLU A 1 79 ? 1.513 2.850 -21.798 1.00 57.78 79 GLU A N 1
ATOM 644 C CA . GLU A 1 79 ? 0.066 2.926 -21.596 1.00 57.78 79 GLU A CA 1
ATOM 645 C C . GLU A 1 79 ? -0.299 3.746 -20.346 1.00 57.78 79 GLU A C 1
ATOM 647 O O . GLU A 1 79 ? -1.236 4.533 -20.406 1.00 57.78 79 GLU A O 1
ATOM 652 N N . CYS A 1 80 ? 0.477 3.649 -19.261 1.00 55.81 80 CYS A N 1
ATOM 653 C CA . CYS A 1 80 ? 0.235 4.384 -18.013 1.00 55.81 80 CYS A CA 1
ATOM 654 C C . CYS A 1 80 ? 0.690 5.850 -18.053 1.00 55.81 80 CYS A C 1
ATOM 656 O O . CYS A 1 80 ? 0.191 6.651 -17.279 1.00 55.81 80 CYS A O 1
ATOM 658 N N . LEU A 1 81 ? 1.591 6.226 -18.968 1.00 54.84 81 LEU A N 1
ATOM 659 C CA . LEU A 1 81 ? 1.989 7.628 -19.187 1.00 54.84 81 LEU A CA 1
ATOM 660 C C . LEU A 1 81 ? 0.930 8.464 -19.933 1.00 54.84 81 LEU A C 1
ATOM 662 O O . LEU A 1 81 ? 1.106 9.667 -20.109 1.00 54.84 81 LEU A O 1
ATOM 666 N N . ARG A 1 82 ? -0.135 7.828 -20.437 1.00 54.19 82 ARG A N 1
ATOM 667 C CA . ARG A 1 82 ? -1.210 8.472 -21.213 1.00 54.19 82 ARG A CA 1
ATOM 668 C C . ARG A 1 82 ? -2.520 8.636 -20.431 1.00 54.19 82 ARG A C 1
ATOM 670 O O . ARG A 1 82 ? -3.503 9.088 -21.014 1.00 54.19 82 ARG A O 1
ATOM 677 N N . THR A 1 83 ? -2.523 8.281 -19.150 1.00 53.34 83 THR A N 1
ATOM 678 C CA . THR A 1 83 ? -3.635 8.427 -18.196 1.00 53.34 83 THR A CA 1
ATOM 679 C C . THR A 1 83 ? -3.206 9.308 -17.043 1.00 53.34 83 THR A C 1
ATOM 681 O O . THR A 1 83 ? -3.999 10.192 -16.662 1.00 53.34 83 THR A O 1
#

pLDDT: mean 71.61, std 14.1, range [34.72, 89.0]